Protein AF-A0A0F9SMW6-F1 (afdb_monomer_lite)

Secondary structure (DSSP, 8-state):
--HHHHHHHHHHHHHHHHTTS-HHHHHHHHHHSS-GGG--HHHHHHHHHHHHHHHHHHHTT--

Foldseek 3Di:
DPVVVVLVVLLVLLVVLLVLADPVVVVVLCVVAVHSVRDDPVCSVVSNVVSVVRSVCVVVVVD

pLDDT: mean 84.57, std 9.31, range [47.69, 92.06]

Sequence (63 aa):
MSTKGFEQHKREYLRGKLSKLKKEQIAFFNRIYVGIDEIPEDKMDFAACQIENTILKNEKGVL

Structure (mmCIF, N/CA/C/O backbone):
data_AF-A0A0F9SMW6-F1
#
_entry.id   AF-A0A0F9SMW6-F1
#
loop_
_atom_site.group_PDB
_atom_site.id
_atom_site.type_symbol
_atom_site.label_atom_id
_atom_site.label_alt_id
_atom_site.label_comp_id
_atom_site.label_asym_id
_atom_site.label_entity_id
_atom_site.label_seq_id
_atom_site.pdbx_PDB_ins_code
_atom_site.Cartn_x
_atom_site.Cartn_y
_atom_site.Cartn_z
_atom_site.occupancy
_atom_site.B_iso_or_equiv
_atom_site.auth_seq_id
_atom_site.auth_comp_id
_atom_site.auth_asym_id
_atom_site.auth_atom_id
_atom_site.pdbx_PDB_model_num
ATOM 1 N N . MET A 1 1 ? 21.970 2.182 -15.654 1.00 47.69 1 MET A N 1
ATOM 2 C CA . MET A 1 1 ? 21.642 1.540 -14.362 1.00 47.69 1 MET A CA 1
ATOM 3 C C . MET A 1 1 ? 20.497 0.578 -14.623 1.00 47.69 1 MET A C 1
ATOM 5 O O . MET A 1 1 ? 19.560 0.984 -15.295 1.00 47.69 1 MET A O 1
ATOM 9 N N . SER A 1 2 ? 20.593 -0.686 -14.210 1.00 51.22 2 SER A N 1
ATOM 10 C CA . SER A 1 2 ? 19.543 -1.676 -14.485 1.00 51.22 2 SER A CA 1
ATOM 11 C C . SER A 1 2 ? 18.265 -1.307 -13.725 1.00 51.22 2 SER A C 1
ATOM 13 O O . SER A 1 2 ? 18.237 -1.403 -12.500 1.00 51.22 2 SER A O 1
ATOM 15 N N . THR A 1 3 ? 17.221 -0.894 -14.448 1.00 60.19 3 THR A N 1
ATOM 16 C CA . THR A 1 3 ? 15.888 -0.512 -13.927 1.00 60.19 3 THR A CA 1
ATOM 17 C C . THR A 1 3 ? 15.297 -1.549 -12.967 1.00 60.19 3 THR A C 1
ATOM 19 O O . THR A 1 3 ? 14.682 -1.197 -11.965 1.00 60.19 3 THR A O 1
ATOM 22 N N . LYS A 1 4 ? 15.638 -2.827 -13.168 1.00 62.59 4 LYS A N 1
ATOM 23 C CA . LYS A 1 4 ? 15.225 -3.956 -12.322 1.00 62.59 4 LYS A CA 1
ATOM 24 C C . LYS A 1 4 ? 15.529 -3.797 -10.826 1.00 62.59 4 LYS A C 1
ATOM 26 O O . LYS A 1 4 ? 14.715 -4.203 -10.005 1.00 62.59 4 LYS A O 1
ATOM 31 N N . GLY A 1 5 ? 16.676 -3.219 -10.453 1.00 71.69 5 GLY A N 1
ATOM 32 C CA . GLY A 1 5 ? 17.026 -3.051 -9.034 1.00 71.69 5 GLY A CA 1
ATOM 33 C C . GLY A 1 5 ? 16.175 -1.984 -8.338 1.00 71.69 5 GLY A C 1
ATOM 34 O O . GLY A 1 5 ? 15.815 -2.126 -7.172 1.00 71.69 5 GLY A O 1
ATOM 35 N N . PHE A 1 6 ? 15.811 -0.936 -9.078 1.00 72.12 6 PHE A N 1
ATOM 36 C CA . PHE A 1 6 ? 14.999 0.168 -8.576 1.00 72.12 6 PHE A CA 1
ATOM 37 C C . PHE A 1 6 ? 13.522 -0.226 -8.446 1.00 72.12 6 PHE A C 1
ATOM 39 O O . PHE A 1 6 ? 12.901 0.027 -7.413 1.00 72.12 6 PHE A O 1
ATOM 46 N N . GLU A 1 7 ? 12.983 -0.931 -9.444 1.00 77.44 7 GLU A N 1
ATOM 47 C CA . GLU A 1 7 ? 11.631 -1.499 -9.395 1.00 77.44 7 GLU A CA 1
ATOM 48 C C . GLU A 1 7 ? 11.461 -2.462 -8.215 1.00 77.44 7 GLU A C 1
ATOM 50 O O . GLU A 1 7 ? 10.464 -2.410 -7.494 1.00 77.44 7 GLU A O 1
ATOM 55 N N . GLN A 1 8 ? 12.447 -3.330 -7.981 1.00 83.50 8 GLN A N 1
ATOM 56 C CA . GLN A 1 8 ? 12.393 -4.289 -6.884 1.00 83.50 8 GLN A CA 1
ATOM 57 C C . GLN A 1 8 ? 12.384 -3.594 -5.517 1.00 83.50 8 GLN A C 1
ATOM 59 O O . GLN A 1 8 ? 11.576 -3.951 -4.659 1.00 83.50 8 GLN A O 1
ATOM 64 N N . HIS A 1 9 ? 13.189 -2.543 -5.344 1.00 86.06 9 HIS A N 1
ATOM 65 C CA . HIS A 1 9 ? 13.186 -1.743 -4.120 1.00 86.06 9 HIS A CA 1
ATOM 66 C C . HIS A 1 9 ? 11.829 -1.065 -3.865 1.00 86.06 9 HIS A C 1
ATOM 68 O O . HIS A 1 9 ? 11.304 -1.112 -2.750 1.00 86.06 9 HIS A O 1
ATOM 74 N N . LYS A 1 10 ? 11.202 -0.495 -4.906 1.00 83.94 10 LYS A N 1
ATOM 75 C CA . LYS A 1 10 ? 9.849 0.083 -4.813 1.00 83.94 10 LYS A CA 1
ATOM 76 C C . LYS A 1 10 ? 8.802 -0.963 -4.419 1.00 83.94 10 LYS A C 1
ATOM 78 O O . LYS A 1 10 ? 7.944 -0.692 -3.580 1.00 83.94 10 LYS A O 1
ATOM 83 N N . ARG A 1 11 ? 8.879 -2.179 -4.968 1.00 88.44 11 ARG A N 1
ATOM 84 C CA . ARG A 1 11 ? 7.964 -3.280 -4.610 1.00 88.44 11 ARG A CA 1
ATOM 85 C C . ARG A 1 11 ? 8.141 -3.738 -3.165 1.00 88.44 11 ARG A C 1
ATOM 87 O O . ARG A 1 11 ? 7.148 -3.965 -2.477 1.00 88.44 11 ARG A O 1
ATOM 94 N N . GLU A 1 12 ? 9.376 -3.856 -2.687 1.00 8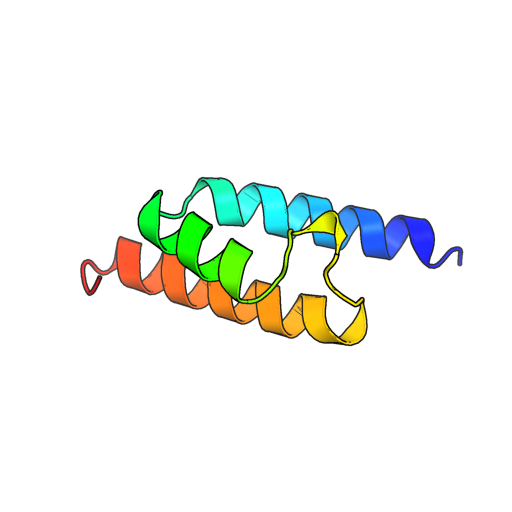9.75 12 GLU A N 1
ATOM 95 C CA . GLU A 1 12 ? 9.660 -4.178 -1.282 1.00 89.75 12 GLU A CA 1
ATOM 96 C C . GLU A 1 12 ? 9.125 -3.099 -0.339 1.00 89.75 12 GLU A C 1
ATOM 98 O O . GLU A 1 12 ? 8.472 -3.417 0.660 1.00 89.75 12 GLU A O 1
ATOM 103 N N . TYR A 1 13 ? 9.304 -1.827 -0.701 1.00 88.94 13 TYR A N 1
ATOM 104 C CA . TYR A 1 13 ? 8.722 -0.702 0.023 1.00 88.94 13 TYR A CA 1
ATOM 105 C C . TYR A 1 13 ? 7.191 -0.803 0.100 1.00 88.94 13 TYR A C 1
ATOM 107 O O . TYR A 1 13 ? 6.616 -0.742 1.190 1.00 88.94 13 TYR A O 1
ATOM 115 N N . LEU A 1 14 ? 6.525 -1.034 -1.037 1.00 89.00 14 LEU A N 1
ATOM 116 C CA . LEU A 1 14 ? 5.071 -1.214 -1.106 1.00 89.00 14 LEU A CA 1
ATOM 117 C C . LEU A 1 14 ? 4.599 -2.394 -0.251 1.00 89.00 14 LEU A C 1
ATOM 119 O O . LEU A 1 14 ? 3.631 -2.247 0.494 1.00 89.00 14 LEU A O 1
ATOM 123 N N . ARG A 1 15 ? 5.301 -3.536 -0.288 1.00 89.94 15 ARG A N 1
ATOM 124 C CA . ARG A 1 15 ? 5.010 -4.711 0.559 1.00 89.94 15 ARG A CA 1
ATOM 125 C C . ARG A 1 15 ? 5.074 -4.371 2.044 1.00 89.94 15 ARG A C 1
ATOM 127 O O . ARG A 1 15 ? 4.158 -4.720 2.788 1.00 89.94 15 ARG A O 1
ATOM 134 N N . GLY A 1 16 ? 6.116 -3.658 2.468 1.00 90.75 16 GLY A N 1
ATOM 135 C CA . GLY A 1 16 ? 6.288 -3.236 3.860 1.00 90.75 16 GLY A CA 1
ATOM 136 C C . GLY A 1 16 ? 5.216 -2.257 4.346 1.00 90.75 16 GLY A C 1
ATOM 137 O O . GLY A 1 16 ? 4.928 -2.194 5.539 1.00 90.75 16 GLY A O 1
ATOM 138 N N . LYS A 1 17 ? 4.602 -1.493 3.439 1.00 89.62 17 LYS A N 1
ATOM 139 C CA . LYS A 1 17 ? 3.483 -0.601 3.766 1.00 89.62 17 LYS A CA 1
ATOM 140 C C . LYS A 1 17 ? 2.145 -1.336 3.745 1.00 89.62 17 LYS A C 1
ATOM 142 O O . LYS A 1 17 ? 1.343 -1.153 4.655 1.00 89.62 17 LYS A O 1
ATOM 147 N N . LEU A 1 18 ? 1.919 -2.206 2.762 1.00 88.88 18 LEU A N 1
ATOM 148 C CA . LEU A 1 18 ? 0.705 -3.021 2.659 1.00 88.88 18 LEU A CA 1
ATOM 149 C C . LEU A 1 18 ? 0.494 -3.927 3.872 1.00 88.88 18 LEU A C 1
ATOM 151 O O . LEU A 1 18 ? -0.647 -4.119 4.279 1.00 88.88 18 LEU A O 1
ATOM 155 N N . SER A 1 19 ? 1.565 -4.409 4.507 1.00 89.56 19 SER A N 1
ATOM 156 C CA . SER A 1 19 ? 1.468 -5.187 5.750 1.00 89.56 19 SER A CA 1
ATOM 157 C C . SER A 1 19 ? 0.902 -4.403 6.944 1.00 89.56 19 SER A C 1
ATOM 159 O O . SER A 1 19 ? 0.462 -5.016 7.913 1.00 89.56 19 SER A O 1
ATOM 161 N N . LYS A 1 20 ? 0.875 -3.064 6.879 1.00 88.69 20 LYS A N 1
ATOM 162 C CA . LYS A 1 20 ? 0.274 -2.186 7.900 1.00 88.69 20 LYS A CA 1
ATOM 163 C C . LYS A 1 20 ? -1.214 -1.912 7.661 1.00 88.69 20 LYS A C 1
ATOM 165 O O . LYS A 1 20 ? -1.862 -1.283 8.496 1.00 88.69 20 LYS A O 1
ATOM 170 N N . LEU A 1 21 ? -1.753 -2.329 6.516 1.00 88.88 21 LEU A N 1
ATOM 171 C CA . LEU A 1 21 ? -3.158 -2.137 6.173 1.00 88.88 21 LEU A CA 1
ATOM 172 C C . LEU A 1 21 ? -4.038 -3.253 6.752 1.00 88.88 21 LEU A C 1
ATOM 174 O O . LEU A 1 21 ? -3.598 -4.382 6.970 1.00 88.88 21 LEU A O 1
ATOM 178 N N . LYS A 1 22 ? -5.323 -2.947 6.969 1.00 90.12 22 LYS A N 1
ATOM 179 C CA . LYS A 1 22 ? -6.331 -3.944 7.363 1.00 90.12 22 LYS A CA 1
ATOM 180 C C . LYS A 1 22 ? -6.562 -4.930 6.205 1.00 90.12 22 LYS A C 1
ATOM 182 O O . LYS A 1 22 ? -6.436 -4.562 5.037 1.00 90.12 22 LYS A O 1
ATOM 187 N N . LYS A 1 23 ? -6.988 -6.167 6.503 1.00 88.75 23 LYS A N 1
ATOM 188 C CA . LYS A 1 23 ? -7.259 -7.208 5.481 1.00 88.75 23 LYS A CA 1
ATOM 189 C C . LYS A 1 23 ? -8.181 -6.729 4.352 1.00 88.75 23 LYS A C 1
ATOM 191 O O . LYS A 1 23 ? -7.940 -7.040 3.193 1.00 88.75 23 LYS A O 1
ATOM 196 N N . GLU A 1 24 ? -9.204 -5.94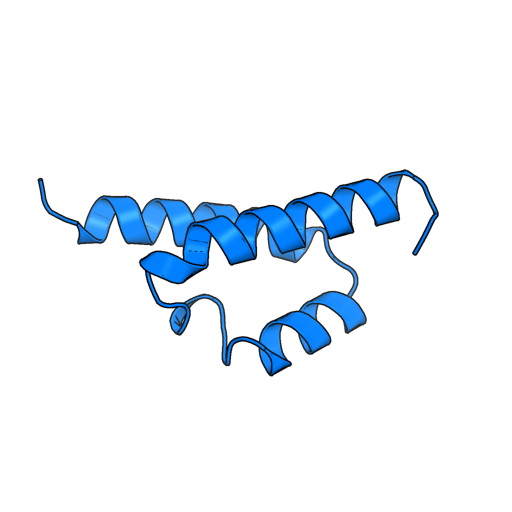8 4.683 1.00 89.75 24 GLU A N 1
ATOM 197 C CA . GLU A 1 24 ? -10.167 -5.402 3.718 1.00 89.75 24 GLU A CA 1
ATOM 198 C C . GLU A 1 24 ? -9.526 -4.386 2.762 1.00 89.75 24 GLU A C 1
ATOM 200 O O . GLU A 1 24 ? -9.818 -4.375 1.569 1.00 89.75 24 GLU A O 1
ATOM 205 N N . GLN A 1 25 ? -8.593 -3.577 3.265 1.00 89.06 25 GLN A N 1
ATOM 206 C CA . GLN A 1 25 ? -7.847 -2.594 2.477 1.00 89.06 25 GLN A CA 1
ATOM 207 C C . GLN A 1 25 ? -6.831 -3.280 1.560 1.00 89.06 25 GLN A C 1
ATOM 209 O O . GLN A 1 25 ? -6.675 -2.877 0.411 1.00 89.06 25 GLN A O 1
ATOM 214 N N . ILE A 1 26 ? -6.199 -4.359 2.033 1.00 89.38 26 ILE A N 1
ATOM 215 C CA . ILE A 1 26 ? -5.351 -5.223 1.200 1.00 89.38 26 ILE A CA 1
ATOM 216 C C . ILE A 1 26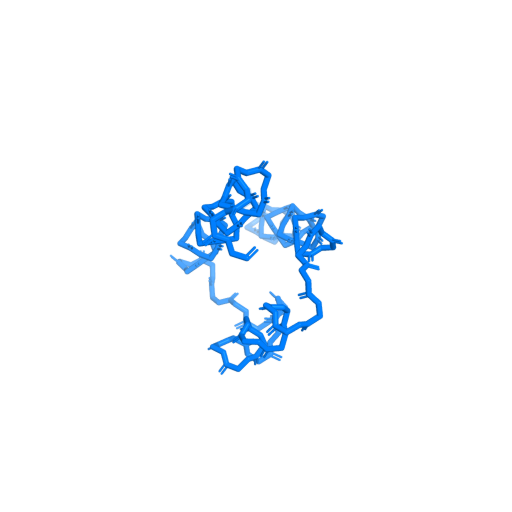 ? -6.191 -5.876 0.094 1.00 89.38 26 ILE A C 1
ATOM 218 O O . ILE A 1 26 ? -5.786 -5.884 -1.064 1.00 89.38 26 ILE A O 1
ATOM 222 N N . ALA A 1 27 ? -7.384 -6.383 0.417 1.00 89.12 27 ALA A N 1
ATOM 223 C CA . ALA A 1 27 ? -8.285 -6.965 -0.576 1.00 89.12 27 ALA A CA 1
ATOM 224 C C . ALA A 1 27 ? -8.737 -5.932 -1.621 1.00 89.12 27 ALA A C 1
ATOM 226 O O . ALA A 1 27 ? -8.802 -6.246 -2.808 1.00 89.12 27 ALA A O 1
ATOM 227 N N . PHE A 1 28 ? -9.010 -4.694 -1.201 1.00 88.19 28 PHE A N 1
ATOM 228 C CA . PHE A 1 28 ? -9.323 -3.596 -2.114 1.00 88.19 28 PHE A CA 1
ATOM 229 C C . PHE A 1 28 ? -8.134 -3.245 -3.012 1.00 88.19 28 PHE A C 1
ATOM 231 O O . PHE A 1 28 ? -8.293 -3.134 -4.224 1.00 88.19 28 PHE A O 1
ATOM 238 N N . PHE A 1 29 ? -6.933 -3.155 -2.443 1.00 87.69 29 PHE A N 1
ATOM 239 C CA . PHE A 1 29 ? -5.710 -2.942 -3.207 1.00 87.69 29 PHE A CA 1
ATOM 240 C C . PHE A 1 29 ? -5.506 -4.028 -4.270 1.00 87.69 29 PHE A C 1
ATOM 242 O O . PHE A 1 29 ? -5.307 -3.705 -5.438 1.00 87.69 29 PHE A O 1
ATOM 249 N N . ASN A 1 30 ? -5.661 -5.298 -3.886 1.00 86.12 30 ASN A N 1
ATOM 250 C CA . ASN A 1 30 ? -5.520 -6.445 -4.786 1.00 86.12 30 ASN A CA 1
ATOM 251 C C . ASN A 1 30 ? -6.603 -6.501 -5.882 1.00 86.12 30 ASN A C 1
ATOM 253 O O . ASN A 1 30 ? -6.423 -7.158 -6.904 1.00 86.12 30 ASN A O 1
ATOM 257 N N . ARG A 1 31 ? -7.743 -5.823 -5.688 1.00 86.38 31 ARG A N 1
ATOM 258 C CA . ARG A 1 31 ? -8.762 -5.649 -6.737 1.00 86.38 31 ARG A CA 1
ATOM 259 C C . ARG A 1 31 ? -8.372 -4.585 -7.758 1.00 86.38 31 ARG A C 1
ATOM 261 O O . ARG A 1 31 ? -8.746 -4.716 -8.917 1.00 86.38 31 ARG A O 1
ATOM 268 N N . ILE A 1 32 ? -7.666 -3.535 -7.336 1.00 84.94 32 ILE A N 1
ATOM 269 C CA . ILE A 1 32 ? -7.192 -2.472 -8.238 1.00 84.94 32 ILE A CA 1
ATOM 270 C C . ILE A 1 32 ? -5.980 -2.962 -9.028 1.00 84.94 32 ILE A C 1
ATOM 272 O O . ILE A 1 32 ? -5.895 -2.761 -10.238 1.00 84.94 32 ILE A O 1
ATOM 276 N N . TYR A 1 33 ? -5.053 -3.614 -8.337 1.00 80.38 33 TYR A N 1
ATOM 277 C CA . TYR A 1 33 ? -3.839 -4.168 -8.905 1.00 80.38 33 TYR A CA 1
ATOM 278 C C . TYR A 1 33 ? -3.790 -5.639 -8.521 1.00 80.38 33 TYR A C 1
ATOM 280 O O . TYR A 1 33 ? -3.699 -5.937 -7.337 1.00 80.38 33 TYR A O 1
ATOM 288 N N . VAL A 1 34 ? -3.845 -6.542 -9.506 1.00 80.31 34 VAL A N 1
ATOM 289 C CA . VAL A 1 34 ? -3.894 -8.015 -9.337 1.00 80.31 34 VAL A CA 1
ATOM 290 C C . VAL A 1 34 ? -2.880 -8.541 -8.300 1.00 80.31 34 VAL A C 1
ATOM 292 O O . VAL A 1 34 ? -3.122 -9.545 -7.635 1.00 80.31 34 VAL A O 1
ATOM 295 N N . GLY A 1 35 ? -1.781 -7.813 -8.097 1.00 81.62 35 GLY A N 1
ATOM 296 C CA . GLY A 1 35 ? -0.948 -7.843 -6.900 1.00 81.62 35 GLY A CA 1
ATOM 297 C C . GLY A 1 35 ? 0.159 -6.793 -7.001 1.00 81.62 35 GLY A C 1
ATOM 298 O O . GLY A 1 35 ? 0.301 -6.144 -8.035 1.00 81.62 35 GLY A O 1
ATOM 299 N N . ILE A 1 36 ? 0.989 -6.649 -5.958 1.00 83.81 36 ILE A N 1
ATOM 300 C CA . ILE A 1 36 ? 2.158 -5.740 -5.979 1.00 83.81 36 ILE A CA 1
ATOM 301 C C . ILE A 1 36 ? 3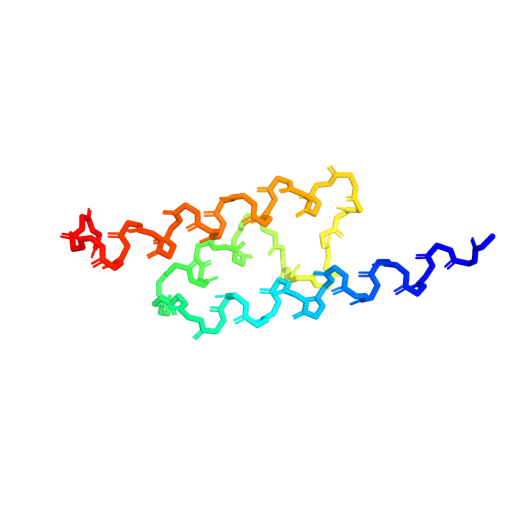.119 -6.092 -7.120 1.00 83.81 36 ILE A C 1
ATOM 303 O O . ILE A 1 36 ? 3.759 -5.203 -7.675 1.00 83.81 36 ILE A O 1
ATOM 307 N N . ASP A 1 37 ? 3.212 -7.375 -7.478 1.00 84.31 37 ASP A N 1
ATOM 308 C CA . ASP A 1 37 ? 4.057 -7.892 -8.560 1.00 84.31 37 ASP A CA 1
ATOM 309 C C . ASP A 1 37 ? 3.546 -7.521 -9.967 1.00 84.31 37 ASP A C 1
ATOM 311 O O . ASP A 1 37 ? 4.333 -7.409 -10.903 1.00 84.31 37 ASP A O 1
ATOM 315 N N . GLU A 1 38 ? 2.274 -7.154 -10.092 1.00 85.94 38 GLU A N 1
ATOM 316 C CA . GLU A 1 38 ? 1.636 -6.791 -11.365 1.00 85.94 38 GLU A CA 1
ATOM 317 C C . GLU A 1 38 ? 1.537 -5.268 -11.569 1.00 85.94 38 GLU A C 1
ATOM 319 O O . GLU A 1 38 ? 1.031 -4.807 -12.591 1.00 85.94 38 GLU A O 1
ATOM 324 N N . ILE A 1 39 ? 1.999 -4.456 -10.606 1.00 85.81 39 ILE A N 1
ATOM 325 C CA . ILE A 1 39 ? 1.925 -2.991 -10.706 1.00 85.81 39 ILE A CA 1
ATOM 326 C C . ILE A 1 39 ? 2.934 -2.489 -11.749 1.00 85.81 39 ILE A C 1
ATOM 328 O O . ILE A 1 39 ? 4.134 -2.738 -11.590 1.00 85.81 39 ILE A O 1
ATOM 332 N N . PRO A 1 40 ? 2.478 -1.744 -12.774 1.00 87.06 40 PRO A N 1
ATOM 333 C CA . PRO A 1 40 ? 3.358 -1.048 -13.707 1.00 87.06 40 PRO A CA 1
ATOM 334 C C . PRO A 1 40 ? 4.229 -0.010 -12.990 1.00 87.06 40 PRO A C 1
ATOM 336 O O . PRO A 1 40 ? 3.756 0.662 -12.072 1.00 87.06 40 PRO A O 1
ATOM 339 N N . GLU A 1 41 ? 5.486 0.152 -13.407 1.00 84.56 41 GLU A N 1
ATOM 340 C CA . GLU A 1 41 ? 6.445 1.058 -12.753 1.00 84.56 41 GLU A CA 1
ATOM 341 C C . GLU A 1 41 ? 5.919 2.501 -12.636 1.00 84.56 41 GLU A C 1
ATOM 343 O 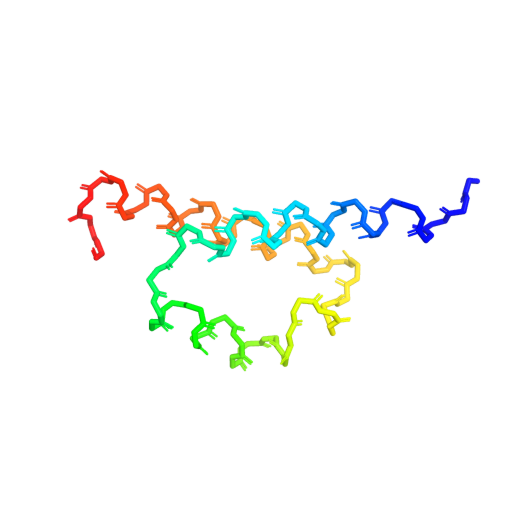O . GLU A 1 41 ? 6.023 3.113 -11.571 1.00 84.56 41 GLU A O 1
ATOM 348 N N . ASP A 1 42 ? 5.266 3.010 -13.684 1.00 87.56 42 ASP A N 1
ATOM 349 C CA . ASP A 1 42 ? 4.658 4.347 -13.747 1.00 87.56 42 ASP A CA 1
ATOM 350 C C . ASP A 1 42 ? 3.518 4.545 -12.735 1.00 87.56 42 ASP A C 1
ATOM 352 O O . ASP A 1 42 ? 3.199 5.672 -12.354 1.00 87.56 42 ASP A O 1
ATOM 356 N N . LYS A 1 43 ? 2.921 3.449 -12.254 1.00 86.81 43 LYS A N 1
ATOM 357 C CA . LYS A 1 43 ? 1.840 3.459 -11.261 1.00 86.81 43 LYS A CA 1
ATOM 358 C C . LYS A 1 43 ? 2.315 3.148 -9.847 1.00 86.81 43 LYS A C 1
ATOM 360 O O . LYS A 1 43 ? 1.533 3.316 -8.910 1.00 86.81 43 LYS A O 1
ATOM 365 N N . MET A 1 44 ? 3.570 2.731 -9.658 1.00 87.00 44 MET A N 1
ATOM 366 C CA . MET A 1 44 ? 4.094 2.385 -8.331 1.00 87.00 44 MET A CA 1
ATOM 367 C C . MET A 1 44 ? 4.098 3.578 -7.377 1.00 87.00 44 MET A C 1
ATOM 369 O O . MET A 1 44 ? 3.728 3.418 -6.215 1.00 87.00 44 MET A O 1
ATOM 373 N N . ASP A 1 45 ? 4.451 4.773 -7.856 1.00 88.75 45 ASP A N 1
ATOM 374 C CA . ASP A 1 45 ? 4.482 5.977 -7.015 1.00 88.75 45 ASP A CA 1
ATOM 375 C C . ASP A 1 45 ? 3.063 6.392 -6.587 1.00 88.75 45 ASP A C 1
ATOM 377 O O . ASP A 1 45 ? 2.819 6.738 -5.428 1.00 88.75 45 ASP A O 1
ATOM 381 N N . PHE A 1 46 ? 2.086 6.253 -7.489 1.00 89.75 46 PHE A N 1
ATOM 382 C CA . PHE A 1 46 ? 0.679 6.476 -7.159 1.00 89.75 46 PHE A CA 1
ATOM 383 C C . PHE A 1 46 ? 0.150 5.434 -6.161 1.00 89.75 46 PHE A C 1
ATOM 385 O O . PHE A 1 46 ? -0.520 5.789 -5.188 1.00 89.75 46 PHE A O 1
ATOM 392 N N . ALA A 1 47 ? 0.480 4.153 -6.359 1.00 89.50 47 ALA A N 1
ATOM 393 C CA . ALA A 1 47 ? 0.125 3.078 -5.436 1.00 89.50 47 ALA A CA 1
ATOM 394 C C . ALA A 1 47 ? 0.732 3.302 -4.039 1.00 89.50 47 ALA A C 1
ATOM 396 O O . ALA A 1 47 ? 0.038 3.121 -3.037 1.00 89.50 47 ALA A O 1
ATOM 397 N N . ALA A 1 48 ? 1.984 3.765 -3.964 1.00 89.44 48 ALA A N 1
ATOM 398 C CA . ALA A 1 48 ? 2.643 4.113 -2.707 1.00 89.44 48 ALA A CA 1
ATOM 399 C C . ALA A 1 48 ? 1.891 5.231 -1.981 1.00 89.44 48 ALA A C 1
ATOM 401 O O . ALA A 1 48 ? 1.540 5.077 -0.811 1.00 89.44 48 ALA A O 1
ATOM 402 N N . CYS A 1 49 ? 1.553 6.307 -2.695 1.00 91.19 49 CYS A N 1
ATOM 403 C CA . CYS A 1 49 ? 0.811 7.433 -2.135 1.00 91.19 49 CYS A CA 1
ATOM 404 C C . CYS A 1 49 ? -0.578 7.017 -1.611 1.00 91.19 49 CYS A C 1
ATOM 406 O O . CYS A 1 49 ? -1.005 7.445 -0.537 1.00 91.19 49 CYS A O 1
ATOM 408 N N . GLN A 1 50 ? -1.288 6.140 -2.329 1.00 90.12 50 GLN A N 1
ATOM 409 C CA . GLN A 1 50 ? -2.583 5.596 -1.896 1.00 90.12 50 GLN A CA 1
ATOM 410 C C . GLN A 1 50 ? -2.462 4.790 -0.594 1.00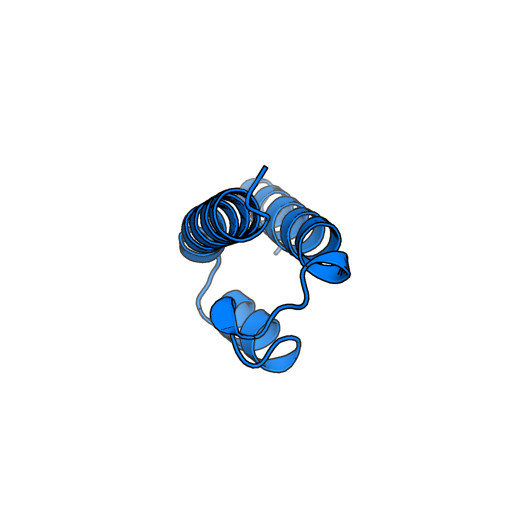 90.12 50 GLN A C 1
ATOM 412 O O . GLN A 1 50 ? -3.243 4.996 0.341 1.00 90.12 50 GLN A O 1
ATOM 417 N N . ILE A 1 51 ? -1.475 3.893 -0.513 1.00 90.50 51 ILE A N 1
ATOM 418 C CA . ILE A 1 51 ? -1.231 3.080 0.684 1.00 90.50 51 ILE A CA 1
ATOM 419 C C . ILE A 1 51 ? -0.848 3.975 1.865 1.00 90.50 51 ILE A C 1
ATOM 421 O O . ILE A 1 51 ? -1.409 3.820 2.946 1.00 90.50 51 ILE A O 1
ATOM 425 N N . GLU A 1 52 ? 0.056 4.935 1.673 1.00 92.06 52 GLU A N 1
ATOM 426 C CA . GLU A 1 52 ? 0.482 5.858 2.730 1.00 92.06 52 GLU A CA 1
ATOM 427 C C . GLU A 1 52 ? -0.675 6.690 3.270 1.00 92.06 52 GLU A C 1
ATOM 429 O O . GLU A 1 52 ? -0.866 6.760 4.483 1.00 92.06 52 GLU A O 1
ATOM 434 N N . ASN A 1 53 ? -1.507 7.245 2.390 1.00 91.12 53 ASN A N 1
ATOM 435 C CA . ASN A 1 53 ? -2.706 7.969 2.804 1.00 91.12 53 ASN A CA 1
ATOM 436 C C . ASN A 1 53 ? -3.678 7.078 3.582 1.00 91.12 53 ASN A C 1
ATOM 438 O O . ASN A 1 53 ? -4.313 7.536 4.531 1.00 91.12 53 ASN A O 1
ATOM 442 N N . THR A 1 54 ? -3.795 5.807 3.201 1.00 90.81 54 THR A N 1
ATOM 443 C CA . THR A 1 54 ? -4.647 4.843 3.907 1.00 90.81 54 THR A CA 1
ATOM 444 C C . THR A 1 54 ? -4.088 4.523 5.296 1.00 90.81 54 THR A C 1
ATOM 446 O O . THR A 1 54 ? -4.845 4.536 6.264 1.00 90.81 54 THR A O 1
ATOM 449 N N . ILE A 1 55 ? -2.771 4.327 5.427 1.00 90.88 55 ILE A N 1
ATOM 450 C CA . ILE A 1 55 ? -2.097 4.143 6.725 1.00 90.88 55 ILE A CA 1
ATOM 451 C C . ILE A 1 55 ? -2.322 5.365 7.616 1.00 90.88 55 ILE A C 1
ATOM 453 O O . ILE A 1 55 ? -2.780 5.217 8.744 1.00 90.88 55 ILE A O 1
ATOM 457 N N . LEU A 1 56 ? -2.086 6.573 7.097 1.00 91.81 56 LEU A N 1
ATOM 458 C CA . LEU A 1 56 ? -2.283 7.815 7.848 1.00 91.81 56 LEU A CA 1
ATOM 459 C C . LEU A 1 56 ? -3.731 7.973 8.326 1.00 91.81 56 LEU A C 1
ATOM 461 O O . LEU A 1 56 ? -3.974 8.451 9.432 1.00 91.81 56 LEU A O 1
ATOM 465 N N . LYS A 1 57 ? -4.712 7.575 7.510 1.00 89.44 57 LYS A N 1
ATOM 466 C CA . LYS A 1 57 ? -6.128 7.589 7.902 1.00 89.44 57 LYS A CA 1
ATOM 467 C C . LYS A 1 57 ? -6.450 6.539 8.968 1.00 89.44 57 LYS A C 1
ATOM 469 O O . LYS A 1 57 ? -7.214 6.854 9.878 1.00 89.44 57 LYS A O 1
ATOM 474 N N . ASN A 1 58 ? -5.855 5.346 8.892 1.00 88.12 58 ASN A N 1
ATOM 475 C CA . ASN A 1 58 ? -5.980 4.321 9.933 1.00 88.12 58 ASN A CA 1
ATOM 476 C C . ASN A 1 58 ? -5.400 4.809 11.268 1.00 88.12 58 ASN A C 1
ATOM 478 O O . ASN A 1 58 ? -6.056 4.686 12.296 1.00 88.12 58 ASN A O 1
ATOM 482 N N . GLU A 1 59 ? -4.201 5.398 11.251 1.00 89.06 59 GLU A N 1
ATOM 483 C CA . GLU A 1 59 ? -3.534 5.937 12.447 1.00 89.06 59 GLU A CA 1
ATOM 484 C C . GLU A 1 59 ? -4.328 7.084 13.085 1.00 89.06 59 GLU A C 1
ATOM 486 O O . GLU A 1 59 ? -4.355 7.222 14.305 1.00 89.06 59 GLU A O 1
ATOM 491 N N . LYS A 1 60 ? -5.027 7.880 12.268 1.00 89.62 60 LYS A N 1
ATOM 492 C CA . LYS A 1 60 ? -5.926 8.946 12.733 1.00 89.62 60 LYS A CA 1
ATOM 493 C C . LYS A 1 60 ? -7.313 8.450 13.172 1.00 89.62 60 LYS A C 1
ATOM 495 O O . LYS A 1 60 ? -8.104 9.266 13.634 1.00 89.62 60 LYS A O 1
ATOM 500 N N . GLY A 1 61 ? -7.633 7.164 13.005 1.00 82.38 61 GLY A N 1
ATOM 501 C CA . GLY A 1 61 ? -8.944 6.600 13.351 1.00 82.38 61 GLY A CA 1
ATOM 502 C C . GLY A 1 61 ? -10.094 7.065 12.448 1.00 82.38 61 GLY A C 1
ATOM 503 O O . GLY A 1 61 ? -11.239 7.108 12.882 1.00 82.38 61 GLY A O 1
ATOM 504 N N . VAL A 1 62 ? -9.797 7.444 11.201 1.00 76.25 62 VAL A N 1
ATOM 505 C CA . VAL A 1 62 ? -10.783 7.963 10.228 1.00 76.25 62 VAL A CA 1
ATOM 506 C C . VAL A 1 62 ? -11.292 6.850 9.284 1.00 76.25 62 VAL A C 1
ATOM 508 O O . VAL A 1 62 ? -12.092 7.116 8.389 1.00 76.25 62 VAL A O 1
ATOM 511 N N . LEU A 1 63 ? -10.823 5.605 9.466 1.00 63.38 63 LEU A N 1
ATOM 512 C CA . LEU A 1 63 ? -11.116 4.405 8.661 1.00 63.38 63 LEU A CA 1
ATOM 513 C C . LEU A 1 63 ? -11.231 3.133 9.515 1.00 63.38 63 LEU A C 1
ATOM 515 O O . LEU A 1 63 ? -10.572 3.036 10.576 1.00 63.38 63 LEU A O 1
#

Radius of gyration: 12.06 Å; chains: 1; bounding box: 33×17×28 Å

Organism: NCBI:txid412755